Protein AF-A0A0C1FR94-F1 (afdb_monomer_lite)

Structure (mmCIF, N/CA/C/O backbone):
data_AF-A0A0C1FR94-F1
#
_entry.id   AF-A0A0C1FR94-F1
#
loop_
_atom_site.group_PDB
_atom_site.id
_atom_site.type_symbol
_atom_site.label_atom_id
_atom_site.label_alt_id
_atom_site.label_comp_id
_atom_site.label_asym_id
_atom_site.label_entity_id
_atom_site.label_seq_id
_atom_site.pdbx_PDB_ins_code
_atom_site.Cartn_x
_atom_site.Cartn_y
_atom_site.Cartn_z
_atom_site.occupancy
_atom_site.B_iso_or_equiv
_atom_site.auth_seq_id
_atom_site.auth_comp_id
_atom_site.auth_asym_id
_atom_site.auth_atom_id
_atom_site.pdbx_PDB_model_num
ATOM 1 N N . MET A 1 1 ? -4.229 -64.985 93.703 1.00 35.72 1 MET A N 1
ATOM 2 C CA . MET A 1 1 ? -3.155 -65.330 92.746 1.00 35.72 1 MET A CA 1
ATOM 3 C C . MET A 1 1 ? -2.962 -64.134 91.823 1.00 35.72 1 MET A C 1
ATOM 5 O O . MET A 1 1 ? -3.976 -63.722 91.293 1.00 35.72 1 MET A O 1
ATOM 9 N N . PHE A 1 2 ? -1.730 -63.587 91.760 1.00 32.00 2 PHE A N 1
ATOM 10 C CA . PHE A 1 2 ? -1.100 -62.649 90.788 1.00 32.00 2 PHE A CA 1
ATOM 11 C C . PHE A 1 2 ? -1.973 -61.616 90.028 1.00 32.00 2 PHE A C 1
ATOM 13 O O . PHE A 1 2 ? -3.043 -61.939 89.554 1.00 32.00 2 PHE A O 1
ATOM 20 N N . SER A 1 3 ? -1.575 -60.397 89.665 1.00 32.59 3 SER A N 1
ATOM 21 C CA . SER A 1 3 ? -0.472 -59.462 89.917 1.00 32.59 3 SER A CA 1
ATOM 22 C C . SER A 1 3 ? -0.723 -58.281 88.948 1.00 32.59 3 SER A C 1
ATOM 24 O O . SER A 1 3 ? -1.080 -58.513 87.802 1.00 32.59 3 SER A O 1
ATOM 26 N N . ALA A 1 4 ? -0.529 -57.049 89.423 1.00 35.91 4 ALA A N 1
ATOM 27 C CA . ALA A 1 4 ? -0.056 -55.841 88.723 1.00 35.91 4 ALA A CA 1
ATOM 28 C C . ALA A 1 4 ? -0.539 -55.414 87.298 1.00 35.91 4 ALA A C 1
ATOM 30 O O . ALA A 1 4 ? -0.154 -55.986 86.289 1.00 35.91 4 ALA A O 1
ATOM 31 N N . ARG A 1 5 ? -1.151 -54.210 87.284 1.00 41.66 5 ARG A N 1
ATOM 32 C CA . ARG A 1 5 ? -0.791 -52.957 86.551 1.00 41.66 5 ARG A CA 1
ATOM 33 C C . ARG A 1 5 ? -0.922 -52.821 85.017 1.00 41.66 5 ARG A C 1
ATOM 35 O O . ARG A 1 5 ? -0.121 -53.370 84.280 1.00 41.66 5 ARG A O 1
ATOM 42 N N . ALA A 1 6 ? -1.745 -51.841 84.608 1.00 37.62 6 ALA A N 1
ATOM 43 C CA . ALA A 1 6 ? -1.412 -50.662 83.767 1.00 37.62 6 ALA A CA 1
ATOM 44 C C . ALA A 1 6 ? -2.652 -49.720 83.751 1.00 37.62 6 ALA A C 1
ATOM 46 O O . ALA A 1 6 ? -3.744 -50.187 83.461 1.00 37.62 6 ALA A O 1
ATOM 47 N N . ALA A 1 7 ? -2.644 -48.519 84.359 1.00 34.12 7 ALA A N 1
ATOM 48 C CA . ALA A 1 7 ? -2.267 -47.206 83.785 1.00 34.12 7 ALA A CA 1
ATOM 49 C C . ALA A 1 7 ? -3.025 -46.875 82.472 1.00 34.12 7 ALA A C 1
ATOM 51 O O . ALA A 1 7 ? -3.007 -47.695 81.572 1.00 34.12 7 ALA A O 1
ATOM 52 N N . ALA A 1 8 ? -3.655 -45.725 82.212 1.00 34.69 8 ALA A N 1
ATOM 53 C CA . ALA A 1 8 ? -3.874 -44.446 82.889 1.00 34.69 8 ALA A CA 1
ATOM 54 C C . ALA A 1 8 ? -4.869 -43.610 82.023 1.00 34.69 8 ALA A C 1
ATOM 56 O O . ALA A 1 8 ? -5.188 -44.016 80.910 1.00 34.69 8 ALA A O 1
ATOM 57 N N . ALA A 1 9 ? -5.239 -42.415 82.512 1.00 37.03 9 ALA A N 1
ATOM 58 C CA . ALA A 1 9 ? -5.731 -41.232 81.769 1.00 37.03 9 ALA A CA 1
ATOM 59 C C . ALA A 1 9 ? -7.258 -40.999 81.601 1.00 37.03 9 ALA A C 1
ATOM 61 O O . ALA A 1 9 ? -7.850 -41.211 80.551 1.00 37.03 9 ALA A O 1
ATOM 62 N N . LEU A 1 10 ? -7.879 -40.501 82.681 1.00 36.41 10 LEU A N 1
ATOM 63 C CA . LEU A 1 10 ? -8.438 -39.135 82.820 1.00 36.41 10 LEU A CA 1
ATOM 64 C C . LEU A 1 10 ? -8.665 -38.307 81.530 1.00 36.41 10 LEU A C 1
ATOM 66 O O . LEU A 1 10 ? -7.692 -37.950 80.875 1.00 36.41 10 LEU A O 1
ATOM 70 N N . LEU A 1 11 ? -9.901 -37.840 81.289 1.00 35.88 11 LEU A N 1
ATOM 71 C CA . LEU A 1 11 ? -10.301 -36.431 81.503 1.00 35.88 11 LEU A CA 1
ATOM 72 C C . LEU A 1 11 ? -11.740 -36.148 81.039 1.00 35.88 11 LEU A C 1
ATOM 74 O O . LEU A 1 11 ? -12.116 -36.378 79.894 1.00 35.88 11 LEU A O 1
ATOM 78 N N . ALA A 1 12 ? -12.523 -35.598 81.967 1.00 43.97 12 ALA A N 1
ATOM 79 C CA . ALA A 1 12 ? -13.799 -34.949 81.719 1.00 43.97 12 ALA A CA 1
ATOM 80 C C . ALA A 1 12 ? -13.599 -33.689 80.863 1.00 43.97 12 ALA A C 1
ATOM 82 O O . ALA A 1 12 ? -12.663 -32.927 81.111 1.00 43.97 12 ALA A O 1
ATOM 83 N N . TYR A 1 13 ? -14.504 -33.434 79.915 1.00 37.75 13 TYR A N 1
ATOM 84 C CA . TYR A 1 13 ? -14.576 -32.142 79.242 1.00 37.75 13 TYR A CA 1
ATOM 85 C C . TYR A 1 13 ? -15.980 -31.550 79.360 1.00 37.75 13 TYR A C 1
ATOM 87 O O . TYR A 1 13 ? -16.990 -32.166 79.022 1.00 37.75 13 TYR A O 1
ATOM 95 N N . VAL A 1 14 ? -15.987 -30.353 79.933 1.00 43.75 14 VAL A N 1
ATOM 96 C CA . VAL A 1 14 ? -17.116 -29.497 80.281 1.00 43.75 14 VAL A CA 1
ATOM 97 C C . VAL A 1 14 ? -17.740 -28.931 79.004 1.00 43.75 14 VAL A C 1
ATOM 99 O O . VAL A 1 14 ? -17.035 -28.429 78.133 1.00 43.75 14 VAL A O 1
ATOM 102 N N . CYS A 1 15 ? -19.069 -28.992 78.896 1.00 39.69 15 CYS A N 1
ATOM 103 C CA . CYS A 1 15 ? -19.825 -28.344 77.825 1.00 39.69 15 CYS A CA 1
ATOM 104 C C . CYS A 1 15 ? -19.792 -26.821 78.013 1.00 39.69 15 CYS A C 1
ATOM 106 O O . CYS A 1 15 ? -20.487 -26.285 78.875 1.00 39.69 15 CYS A O 1
ATOM 108 N N . ILE A 1 16 ? -18.992 -26.123 77.208 1.00 43.66 16 ILE A N 1
ATOM 109 C CA . ILE A 1 16 ? -19.033 -24.664 77.096 1.00 43.66 16 ILE A CA 1
ATOM 110 C C . ILE A 1 16 ? -20.072 -24.321 76.021 1.00 43.66 16 ILE A C 1
ATOM 112 O O . ILE A 1 16 ? -19.846 -24.549 74.836 1.00 43.66 16 ILE A O 1
ATOM 116 N N . PHE A 1 17 ? -21.219 -23.776 76.434 1.00 45.56 17 PHE A N 1
ATOM 117 C CA . PHE A 1 17 ? -22.153 -23.093 75.536 1.00 45.56 17 PHE A CA 1
ATOM 118 C C . PHE A 1 17 ? -21.519 -21.768 75.089 1.00 45.56 17 PHE A C 1
ATOM 120 O O . PHE A 1 17 ? -21.631 -20.753 75.775 1.00 45.56 17 PHE A O 1
ATOM 127 N N . THR A 1 18 ? -20.838 -21.759 73.944 1.00 44.25 18 THR A N 1
ATOM 128 C CA . THR A 1 18 ? -20.506 -20.518 73.236 1.00 44.25 18 THR A CA 1
ATOM 129 C C . THR A 1 18 ? -21.676 -20.148 72.332 1.00 44.25 18 THR A C 1
ATOM 131 O O . THR A 1 18 ? -21.952 -20.836 71.350 1.00 44.25 18 THR A O 1
ATOM 134 N N . GLY A 1 19 ? -22.383 -19.070 72.676 1.00 41.50 19 GLY A N 1
ATOM 135 C CA . GLY A 1 19 ? -23.359 -18.447 71.788 1.00 41.50 19 GLY A CA 1
ATOM 136 C C . GLY A 1 19 ? -22.666 -17.931 70.528 1.00 41.50 19 GLY A C 1
ATOM 137 O O . GLY A 1 19 ? -21.808 -17.055 70.604 1.00 41.50 19 GLY A O 1
ATOM 138 N N . TYR A 1 20 ? -23.025 -18.488 69.375 1.00 47.25 20 TYR A N 1
ATOM 139 C CA . TYR A 1 20 ? -22.630 -17.960 68.075 1.00 47.25 20 TYR A CA 1
ATOM 140 C C . TYR A 1 20 ? -23.636 -16.874 67.673 1.00 47.25 20 TYR A C 1
ATOM 142 O O . TYR A 1 20 ? -24.776 -17.181 67.333 1.00 47.25 20 TYR A O 1
ATOM 150 N N . SER A 1 21 ? -23.229 -15.603 67.730 1.00 44.09 21 SER A N 1
ATOM 151 C CA . SER A 1 21 ? -23.908 -14.537 66.985 1.00 44.09 21 SER A CA 1
ATOM 152 C C . SER A 1 21 ? -23.491 -14.635 65.522 1.00 44.09 21 SER A C 1
ATOM 154 O O . SER A 1 21 ? -22.329 -14.395 65.197 1.00 44.09 21 SER A O 1
ATOM 156 N N . SER A 1 22 ? -24.430 -14.960 64.639 1.00 55.06 22 SER A N 1
ATOM 157 C CA . SER A 1 22 ? -24.252 -14.781 63.197 1.00 55.06 22 SER A CA 1
ATOM 158 C C . SER A 1 22 ? -24.521 -13.314 62.854 1.00 55.06 22 SER A C 1
ATOM 160 O O . SER A 1 22 ? -25.623 -12.822 63.078 1.00 55.06 22 SER A O 1
ATOM 162 N N . ALA A 1 23 ? -23.519 -12.605 62.334 1.00 44.59 23 ALA A N 1
ATOM 163 C CA . ALA A 1 23 ? -23.730 -11.326 61.665 1.00 44.59 23 ALA A CA 1
ATOM 164 C C . ALA A 1 23 ? -24.071 -11.617 60.196 1.00 44.59 23 ALA A C 1
ATOM 166 O O . ALA A 1 23 ? -23.216 -12.092 59.448 1.00 44.59 23 ALA A O 1
ATOM 167 N N . GLU A 1 24 ? -25.316 -11.376 59.787 1.00 50.09 24 GLU A N 1
ATOM 168 C CA . GLU A 1 24 ? -25.695 -11.378 58.372 1.00 50.09 24 GLU A CA 1
ATOM 169 C C . GLU A 1 24 ? -25.191 -10.084 57.721 1.00 50.09 24 GLU A C 1
ATOM 171 O O . GLU A 1 24 ? -25.529 -8.977 58.146 1.00 50.09 24 GLU A O 1
ATOM 176 N N . LEU A 1 25 ? -24.349 -10.219 56.696 1.00 41.59 25 LEU A N 1
ATOM 177 C CA . LEU A 1 25 ? -23.936 -9.102 55.855 1.00 41.59 25 LEU A CA 1
ATOM 178 C C . LEU A 1 25 ? -25.113 -8.762 54.928 1.00 41.59 25 LEU A C 1
ATOM 180 O O . LEU A 1 25 ? -25.466 -9.551 54.053 1.00 41.59 25 LEU A O 1
ATOM 184 N N . SER A 1 26 ? -25.737 -7.603 55.136 1.00 48.22 26 SER A N 1
ATOM 185 C CA . SER A 1 26 ? -26.740 -7.057 54.219 1.00 48.22 26 SER A CA 1
ATOM 186 C C . SER A 1 26 ? -26.086 -6.794 52.859 1.00 48.22 26 SER A C 1
ATOM 188 O O . SER A 1 26 ? -25.326 -5.836 52.705 1.00 48.22 26 SER A O 1
ATOM 190 N N . ASN A 1 27 ? -26.357 -7.654 51.875 1.00 55.19 27 ASN A N 1
ATOM 191 C CA . ASN A 1 27 ? -26.074 -7.358 50.474 1.00 55.19 27 ASN A CA 1
ATOM 192 C C . ASN A 1 27 ? -27.073 -6.288 50.021 1.00 55.19 27 ASN A C 1
ATOM 194 O O . ASN A 1 27 ? -28.168 -6.598 49.556 1.00 55.19 27 ASN A O 1
ATOM 198 N N . GLY A 1 28 ? -26.706 -5.018 50.189 1.00 44.66 28 GLY A N 1
ATOM 199 C CA . GLY A 1 28 ? -27.402 -3.929 49.519 1.00 44.66 28 GLY A CA 1
ATOM 200 C C . GLY A 1 28 ? -27.273 -4.112 48.008 1.00 44.66 28 GLY A C 1
ATOM 201 O O . GLY A 1 28 ? -26.159 -4.196 47.492 1.00 44.66 28 GLY A O 1
ATOM 202 N N . GLU A 1 29 ? -28.401 -4.197 47.302 1.00 52.62 29 GLU A N 1
ATOM 203 C CA . GLU A 1 29 ? -28.426 -4.096 45.844 1.00 52.62 29 GLU A CA 1
ATOM 204 C C . GLU A 1 29 ? -27.790 -2.763 45.440 1.00 52.62 29 GLU A C 1
ATOM 206 O O . GLU A 1 29 ? -28.327 -1.684 45.702 1.00 52.62 29 GLU A O 1
ATOM 211 N N . VAL A 1 30 ? -26.616 -2.834 44.813 1.00 54.12 30 VAL A N 1
ATOM 212 C CA . VAL A 1 30 ? -26.009 -1.682 44.153 1.00 54.12 30 VAL A CA 1
ATOM 213 C C . VAL A 1 30 ? -26.881 -1.379 42.941 1.00 54.12 30 VAL A C 1
ATOM 215 O O . VAL A 1 30 ? -26.850 -2.095 41.940 1.00 54.12 30 VAL A 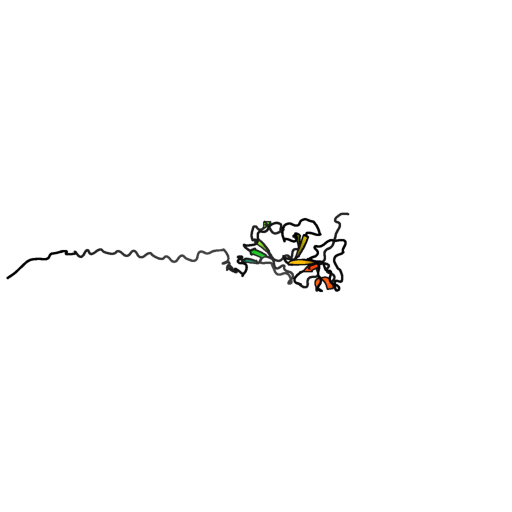O 1
ATOM 218 N N . GLY A 1 31 ? -27.717 -0.348 43.067 1.00 52.78 31 GLY A N 1
ATOM 219 C CA . GLY A 1 31 ? -28.505 0.179 41.961 1.00 52.78 31 GLY A CA 1
ATOM 220 C C . GLY A 1 31 ? -27.610 0.467 40.757 1.00 52.78 31 GLY A C 1
ATOM 221 O O . GLY A 1 31 ? -26.466 0.894 40.907 1.00 52.78 31 GLY A O 1
ATOM 222 N N . LYS A 1 32 ? -28.135 0.195 39.560 1.00 49.75 32 LYS A N 1
ATOM 223 C CA . LYS A 1 32 ? -27.446 0.414 38.288 1.00 49.75 32 LYS A CA 1
ATOM 224 C C . LYS A 1 32 ? -27.046 1.888 38.188 1.00 49.75 32 LYS A C 1
ATOM 226 O O . LYS A 1 32 ? -27.906 2.748 38.002 1.00 49.75 32 LYS A O 1
ATOM 231 N N . ASP A 1 33 ? -25.757 2.162 38.352 1.00 57.31 33 ASP A N 1
ATOM 232 C CA . ASP A 1 33 ? -25.176 3.484 38.133 1.00 57.31 33 ASP A CA 1
ATOM 233 C C . ASP A 1 33 ? -25.523 3.911 36.695 1.00 57.31 33 ASP A C 1
ATOM 235 O O . ASP A 1 33 ? -25.338 3.099 35.775 1.00 57.31 33 ASP A O 1
ATOM 239 N N . PRO A 1 34 ? -26.092 5.106 36.443 1.00 48.62 34 PRO A N 1
ATOM 240 C CA . PRO A 1 34 ? -26.316 5.574 35.086 1.00 48.62 34 PRO A CA 1
ATOM 241 C C . PRO A 1 34 ? -24.962 5.907 34.451 1.00 48.62 34 PRO A C 1
ATOM 243 O O . PRO A 1 34 ? -24.554 7.063 34.365 1.00 48.62 34 PRO A O 1
ATOM 246 N N . SER A 1 35 ? -24.256 4.875 33.986 1.00 48.44 35 SER A N 1
ATOM 247 C CA . SER A 1 35 ? -23.139 5.035 33.068 1.00 48.44 35 SER A CA 1
ATOM 248 C C . SER A 1 35 ? -23.679 5.678 31.792 1.00 48.44 35 SER A C 1
ATOM 250 O O . SER A 1 35 ? -24.347 5.040 30.984 1.00 48.44 35 SER A O 1
ATOM 252 N N . VAL A 1 36 ? -23.401 6.973 31.633 1.00 56.75 36 VAL A N 1
ATOM 253 C CA . VAL A 1 36 ? -23.652 7.758 30.409 1.00 56.75 36 VAL A CA 1
ATOM 254 C C . VAL A 1 36 ? -22.669 7.368 29.292 1.00 56.75 36 VAL A C 1
ATOM 256 O O . VAL A 1 36 ? -22.758 7.865 28.172 1.00 56.75 36 VAL A O 1
ATOM 259 N N . LEU A 1 37 ? -21.729 6.459 29.561 1.00 50.75 37 LEU A N 1
ATOM 260 C CA . LEU A 1 37 ? -20.896 5.885 28.517 1.00 50.75 37 LEU A CA 1
ATOM 261 C C . LEU A 1 37 ? -21.705 4.803 27.796 1.00 50.75 37 LEU A C 1
ATOM 263 O O . LEU A 1 37 ? -22.264 3.939 28.478 1.00 50.75 37 LEU A O 1
ATOM 267 N N . PRO A 1 38 ? -21.788 4.834 26.451 1.00 57.75 38 PRO A N 1
ATOM 268 C CA . PRO A 1 38 ? -22.370 3.725 25.712 1.00 57.75 38 PRO A CA 1
ATOM 269 C C . PRO A 1 38 ? -21.671 2.445 26.169 1.00 57.75 38 PRO A C 1
ATOM 271 O O . PRO A 1 38 ? -20.438 2.398 26.181 1.00 57.75 38 PRO A O 1
ATOM 274 N N . GLU A 1 39 ? -22.461 1.448 26.581 1.00 56.47 39 GLU A N 1
ATOM 275 C CA . GLU A 1 39 ? -21.988 0.084 26.821 1.00 56.47 39 GLU A CA 1
ATOM 276 C C . GLU A 1 39 ? -21.329 -0.364 25.522 1.00 56.47 39 GLU A C 1
ATOM 278 O O . GLU A 1 39 ? -21.981 -0.708 24.536 1.00 56.47 39 GLU A O 1
ATOM 283 N N . THR A 1 40 ? -20.018 -0.194 25.480 1.00 55.53 40 THR A N 1
ATOM 284 C CA . THR A 1 40 ? -19.227 -0.476 24.305 1.00 55.53 40 THR A CA 1
ATOM 285 C C . THR A 1 40 ? -18.943 -1.953 24.412 1.00 55.53 40 THR A C 1
ATOM 287 O O . THR A 1 40 ? -18.053 -2.354 25.157 1.00 55.53 40 THR A O 1
ATOM 290 N N . GLU A 1 41 ? -19.765 -2.762 23.748 1.00 55.25 41 GLU A N 1
ATOM 291 C CA . GLU A 1 41 ? -19.543 -4.196 23.626 1.00 55.25 41 GLU A CA 1
ATOM 292 C C . GLU A 1 41 ? -18.150 -4.380 23.018 1.00 55.25 41 GLU A C 1
ATOM 294 O O . GLU A 1 41 ? -17.940 -4.107 21.838 1.00 55.25 41 GLU A O 1
ATOM 299 N N . VAL A 1 42 ? -17.158 -4.701 23.853 1.00 56.03 42 VAL A N 1
ATOM 300 C CA . VAL A 1 42 ? -15.759 -4.769 23.428 1.00 56.03 42 VAL A CA 1
ATOM 301 C C . VAL A 1 42 ? -15.612 -6.025 22.571 1.00 56.03 42 VAL A C 1
ATOM 303 O O . VAL A 1 42 ? -15.695 -7.131 23.112 1.00 56.03 42 VAL A O 1
ATOM 306 N N . PRO A 1 43 ? -15.373 -5.920 21.250 1.00 61.12 43 PRO A N 1
ATOM 307 C CA . PRO A 1 43 ? -15.142 -7.099 20.437 1.00 61.12 43 PRO A CA 1
ATOM 308 C C . PRO A 1 43 ? -13.738 -7.595 20.784 1.00 61.12 43 PRO A C 1
ATOM 310 O O . PRO A 1 43 ? -12.735 -7.007 20.381 1.00 61.12 43 PRO A O 1
ATOM 313 N N . HIS A 1 44 ? -13.653 -8.636 21.605 1.00 60.34 44 HIS A N 1
ATOM 314 C CA . HIS A 1 44 ? -12.390 -9.270 21.964 1.00 60.34 44 HIS A CA 1
ATOM 315 C C . HIS A 1 44 ? -12.005 -10.266 20.876 1.00 60.34 44 HIS A C 1
ATOM 317 O O . HIS A 1 44 ? -12.246 -11.463 21.013 1.00 60.34 44 HIS A O 1
ATOM 323 N N . ASP A 1 45 ? -11.420 -9.773 19.787 1.00 75.56 45 ASP A N 1
ATOM 324 C CA . ASP A 1 45 ? -10.972 -10.643 18.706 1.00 75.56 45 ASP A CA 1
ATOM 325 C C . ASP A 1 45 ? -9.443 -10.750 18.690 1.00 75.56 45 ASP A C 1
ATOM 327 O O . ASP A 1 45 ? -8.721 -9.914 18.136 1.00 75.56 45 ASP A O 1
ATOM 331 N N . VAL A 1 46 ? -8.940 -11.776 19.379 1.00 77.62 46 VAL A N 1
ATOM 332 C CA . VAL A 1 46 ? -7.543 -12.203 19.273 1.00 77.62 46 VAL A CA 1
ATOM 333 C C . VAL A 1 46 ? -7.476 -13.267 18.184 1.00 77.62 46 VAL A C 1
ATOM 335 O O . VAL A 1 46 ? -7.919 -14.398 18.370 1.00 77.62 46 VAL A O 1
ATOM 338 N N . GLN A 1 47 ? -6.909 -12.885 17.045 1.00 77.81 47 GLN A N 1
ATOM 339 C CA . GLN A 1 47 ? -6.749 -13.752 15.879 1.00 77.81 47 GLN A CA 1
ATOM 340 C C . GLN A 1 47 ? -5.475 -14.609 15.989 1.00 77.81 47 GLN A C 1
ATOM 342 O O . GLN A 1 47 ? -4.703 -14.502 16.944 1.00 77.81 47 GLN A O 1
ATOM 347 N N . GLY A 1 48 ? -5.223 -15.460 14.989 1.00 82.12 48 GLY A N 1
ATOM 348 C CA . GLY A 1 48 ? -4.100 -16.412 14.985 1.00 82.12 48 GLY A CA 1
ATOM 349 C C . GLY A 1 48 ? -2.688 -15.806 15.076 1.00 82.12 48 GLY A C 1
ATOM 350 O O . GLY A 1 48 ? -1.736 -16.539 15.321 1.00 82.12 48 GLY A O 1
ATOM 351 N N . ASP A 1 49 ? -2.532 -14.490 14.914 1.00 87.00 49 ASP A N 1
ATOM 352 C CA . ASP A 1 49 ? -1.261 -13.776 15.099 1.00 87.00 49 ASP A CA 1
ATOM 353 C C . ASP A 1 49 ? -1.030 -13.285 16.543 1.00 87.00 49 ASP A C 1
ATOM 355 O O . ASP A 1 49 ? -0.014 -12.648 16.825 1.00 87.00 49 ASP A O 1
ATOM 359 N N . GLY A 1 50 ? -1.968 -13.559 17.456 1.00 89.38 50 GLY A N 1
ATOM 360 C CA . GLY A 1 50 ? -1.880 -13.199 18.872 1.00 89.38 50 GLY A CA 1
ATOM 361 C C . GLY A 1 50 ? -2.050 -11.706 19.162 1.00 89.38 50 GLY A C 1
ATOM 362 O O . GLY A 1 50 ? -1.863 -11.283 20.304 1.00 89.38 50 GLY A O 1
ATOM 363 N N . ALA A 1 51 ? -2.397 -10.893 18.161 1.00 90.62 51 ALA A N 1
ATOM 364 C CA . ALA A 1 51 ? -2.611 -9.467 18.355 1.00 90.62 51 ALA A CA 1
ATOM 365 C C . ALA A 1 51 ? -4.050 -9.183 18.807 1.00 90.62 51 ALA A C 1
ATOM 367 O O . ALA A 1 51 ? -5.016 -9.662 18.208 1.00 90.62 51 ALA A O 1
ATOM 368 N N . PHE A 1 52 ? -4.187 -8.353 19.843 1.00 91.19 52 PHE A N 1
ATOM 369 C CA . PHE A 1 52 ? -5.481 -7.845 20.286 1.00 91.19 52 PHE A CA 1
ATOM 370 C C . PHE A 1 52 ? -5.958 -6.759 19.324 1.00 91.19 52 PHE A C 1
ATOM 372 O O . PHE A 1 52 ? -5.190 -5.847 18.995 1.00 91.19 52 PHE A O 1
ATOM 379 N N . ARG A 1 53 ? -7.220 -6.853 18.896 1.00 91.06 53 ARG A N 1
ATOM 380 C CA . ARG A 1 53 ? -7.850 -5.924 17.957 1.00 91.06 53 ARG A CA 1
ATOM 381 C C . ARG A 1 53 ? -9.100 -5.301 18.554 1.00 91.06 53 ARG A C 1
ATOM 383 O O . ARG A 1 53 ? -9.845 -5.962 19.264 1.00 91.06 53 ARG A O 1
ATOM 390 N N . TYR A 1 54 ? -9.324 -4.036 18.225 1.00 90.06 54 TYR A N 1
ATOM 391 C CA . TYR A 1 54 ? -10.535 -3.300 18.574 1.00 90.06 54 TYR A CA 1
ATOM 392 C C . TYR A 1 54 ? -10.851 -2.289 17.463 1.00 90.06 54 TYR A C 1
ATOM 394 O O . TYR A 1 54 ? -9.934 -1.759 16.841 1.00 90.06 54 TYR A O 1
ATOM 402 N N . SER A 1 55 ? -12.125 -2.030 17.174 1.00 90.62 55 SER A N 1
ATOM 403 C CA . SER A 1 55 ? -12.540 -1.104 16.112 1.00 90.62 55 SER A CA 1
ATOM 404 C C . SER A 1 55 ? -13.678 -0.221 16.601 1.00 90.62 55 SER A C 1
ATOM 406 O O . SER A 1 55 ? -14.593 -0.701 17.261 1.00 90.62 55 SER A O 1
ATOM 408 N N . LEU A 1 56 ? -13.627 1.057 16.240 1.00 91.81 56 LEU A N 1
ATOM 409 C CA . LEU A 1 56 ? -14.651 2.055 16.513 1.00 91.81 56 LEU A CA 1
ATOM 410 C C . LEU A 1 56 ? -14.989 2.776 15.210 1.00 91.81 56 LEU A C 1
ATOM 412 O O . LEU A 1 56 ? -14.163 3.523 14.690 1.00 91.81 56 LEU A O 1
ATOM 416 N N . ASP A 1 57 ? -16.192 2.573 14.689 1.00 92.62 57 ASP A N 1
ATOM 417 C CA . ASP A 1 57 ? -16.646 3.280 13.492 1.00 92.62 57 ASP A CA 1
ATOM 418 C C . ASP A 1 57 ? -17.201 4.665 13.853 1.00 92.62 57 ASP A C 1
ATOM 420 O O . ASP A 1 57 ? -17.800 4.864 14.913 1.00 92.62 57 ASP A O 1
ATOM 424 N N . PHE A 1 58 ? -16.978 5.650 12.981 1.00 91.94 58 PHE A N 1
ATOM 425 C CA . PHE A 1 58 ? -17.523 6.991 13.170 1.00 91.94 58 PHE A CA 1
ATOM 426 C C . PHE A 1 58 ? -18.957 7.064 12.652 1.00 91.94 58 PHE A C 1
ATOM 428 O O . PHE A 1 58 ? -19.264 6.579 11.565 1.00 91.94 58 PHE A O 1
ATOM 435 N N . ALA A 1 59 ? -19.828 7.743 13.398 1.00 92.56 59 ALA A N 1
ATOM 436 C CA . ALA A 1 59 ? -21.174 8.065 12.938 1.00 92.56 59 ALA A CA 1
ATOM 437 C C . ALA A 1 59 ? -21.111 9.185 11.884 1.00 92.56 59 ALA A C 1
ATOM 439 O O . ALA A 1 59 ? -21.219 10.369 12.210 1.00 92.56 59 ALA A O 1
ATOM 440 N N . ILE A 1 60 ? -20.883 8.812 10.623 1.00 92.38 60 ILE A N 1
ATOM 441 C CA . ILE A 1 60 ? -20.855 9.746 9.493 1.00 92.38 60 ILE A CA 1
ATOM 442 C C . ILE A 1 60 ? -22.262 9.877 8.900 1.00 92.38 60 ILE A C 1
ATOM 444 O O . ILE A 1 60 ? -22.882 8.858 8.600 1.00 92.38 60 ILE A O 1
ATOM 448 N N . PRO A 1 61 ? -22.783 11.107 8.728 1.00 91.25 61 PRO A N 1
ATOM 449 C CA . PRO A 1 61 ? -24.087 11.313 8.113 1.00 91.25 61 PRO A CA 1
ATOM 450 C C . PRO A 1 61 ? -24.140 10.782 6.682 1.00 91.25 61 PRO A C 1
ATOM 452 O O . PRO A 1 61 ? -23.219 11.009 5.895 1.00 91.25 61 PRO A O 1
ATOM 455 N N . GLU A 1 62 ? -25.260 10.154 6.334 1.00 94.06 62 GLU A N 1
ATOM 456 C CA . GLU A 1 62 ? -25.525 9.716 4.970 1.00 94.06 62 GLU A CA 1
ATOM 457 C C . GLU A 1 62 ? -25.592 10.903 3.994 1.00 94.06 62 GLU A C 1
ATOM 459 O O . GLU A 1 62 ? -26.208 11.944 4.231 1.00 94.06 62 GLU A O 1
ATOM 464 N N . PHE A 1 63 ? -24.946 10.719 2.856 1.00 92.12 63 PHE A N 1
ATOM 465 C CA . PHE A 1 63 ? -24.851 11.588 1.705 1.00 92.12 63 PHE A CA 1
ATOM 466 C C . PHE A 1 63 ? -24.703 10.788 0.393 1.00 92.12 63 PHE A C 1
ATOM 468 O O . PHE A 1 63 ? -23.639 10.725 -0.232 1.00 92.12 63 PHE A O 1
ATOM 475 N N . ARG A 1 64 ? -25.835 10.258 -0.091 1.00 94.38 64 ARG A N 1
ATOM 476 C CA . ARG A 1 64 ? -25.984 9.628 -1.420 1.00 94.38 64 ARG A CA 1
ATOM 477 C C . ARG A 1 64 ? -25.119 8.378 -1.660 1.00 94.38 64 ARG A C 1
ATOM 479 O O . ARG A 1 64 ? -24.839 8.069 -2.817 1.00 94.38 64 ARG A O 1
ATOM 486 N N . GLY A 1 65 ? -24.704 7.663 -0.617 1.00 90.81 65 GLY A N 1
ATOM 487 C CA . GLY A 1 65 ? -23.880 6.457 -0.741 1.00 90.81 65 GLY A CA 1
ATOM 488 C C . GLY A 1 65 ? -22.413 6.743 -1.077 1.00 90.81 65 GLY A C 1
ATOM 489 O O . GLY A 1 65 ? -21.711 5.858 -1.562 1.00 90.81 65 GLY A O 1
ATOM 490 N N . LEU A 1 66 ? -21.965 7.993 -0.910 1.00 90.50 66 LEU A N 1
ATOM 491 C CA . LEU A 1 66 ? -20.586 8.433 -1.164 1.00 90.50 66 LEU A CA 1
ATOM 492 C C . LEU A 1 66 ? -19.836 8.738 0.138 1.00 90.50 66 LEU A C 1
ATOM 494 O O . LEU A 1 66 ? -18.817 9.431 0.133 1.00 90.50 66 LEU A O 1
ATOM 498 N N . GLU A 1 67 ? -20.365 8.275 1.261 1.00 91.81 67 GLU A N 1
ATOM 499 C CA . GLU A 1 67 ? -19.794 8.508 2.572 1.00 91.81 67 GLU A CA 1
ATOM 500 C C . GLU A 1 67 ? -18.556 7.622 2.749 1.00 91.81 67 GLU A C 1
ATOM 502 O O . GLU A 1 67 ? -18.574 6.434 2.414 1.00 91.81 67 GLU A O 1
ATOM 507 N N . PRO A 1 68 ? -17.452 8.165 3.279 1.00 89.44 68 PRO A N 1
ATOM 508 C CA . PRO A 1 68 ? -16.290 7.350 3.574 1.00 89.44 68 PRO A CA 1
ATOM 509 C C . PRO A 1 68 ? -16.549 6.482 4.813 1.00 89.44 68 PRO A C 1
ATOM 511 O O . PRO A 1 68 ? -17.058 6.957 5.827 1.00 89.44 68 PRO A O 1
ATOM 514 N N . GLY A 1 69 ? -16.126 5.219 4.765 1.00 89.62 69 GLY A N 1
ATOM 515 C CA . GLY A 1 69 ? -16.166 4.308 5.914 1.00 89.62 69 GLY A CA 1
ATOM 516 C C . GLY A 1 69 ? -15.056 4.603 6.926 1.00 89.62 69 GLY A C 1
ATOM 517 O O . GLY A 1 69 ? -14.109 3.821 7.035 1.00 89.62 69 GLY A O 1
ATOM 518 N N . LEU A 1 70 ? -15.137 5.744 7.618 1.00 91.56 70 LEU A N 1
ATOM 519 C CA . LEU A 1 70 ? -14.120 6.184 8.577 1.00 91.56 70 LEU A CA 1
ATOM 520 C C . LEU A 1 70 ? -14.317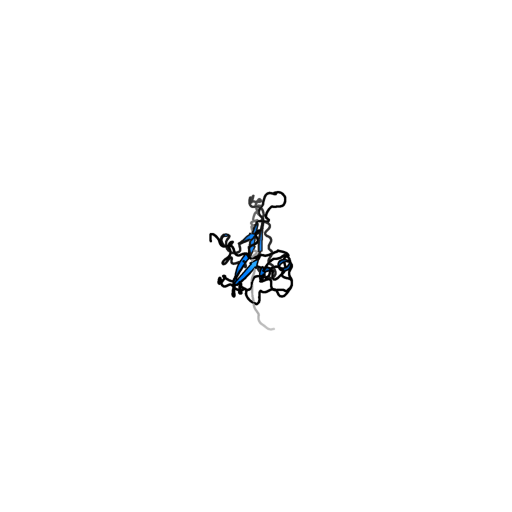 5.580 9.970 1.00 91.56 70 LEU A C 1
ATOM 522 O O . LEU A 1 70 ? -15.434 5.328 10.419 1.00 91.56 70 LEU A O 1
ATOM 526 N N . GLY A 1 71 ? -13.208 5.418 10.683 1.00 92.44 71 GLY A N 1
ATOM 527 C CA . GLY A 1 71 ? -13.200 4.949 12.063 1.00 92.44 71 GLY A CA 1
ATOM 528 C C . GLY A 1 71 ? -11.793 4.887 12.638 1.00 92.44 71 GLY A C 1
ATOM 529 O O . GLY A 1 71 ? -10.823 5.279 11.991 1.00 92.44 71 GLY A O 1
ATOM 530 N N . LEU A 1 72 ? -11.670 4.347 13.841 1.00 91.56 72 LEU A N 1
ATOM 531 C CA . LEU A 1 72 ? -10.403 4.015 14.474 1.00 91.56 72 LEU A CA 1
ATOM 532 C C . LEU A 1 72 ? -10.275 2.503 14.594 1.00 91.56 72 LEU A C 1
ATOM 534 O O . LEU A 1 72 ? -11.190 1.832 15.063 1.00 91.56 72 LEU A O 1
ATOM 538 N N . SER A 1 73 ? -9.117 1.971 14.228 1.00 91.00 73 SER A N 1
ATOM 539 C CA . SER A 1 73 ? -8.752 0.588 14.517 1.00 91.00 73 SER A CA 1
ATOM 540 C C . SER A 1 73 ? -7.565 0.555 15.465 1.00 91.00 73 SER A C 1
ATOM 542 O O . SER A 1 73 ? -6.580 1.262 15.249 1.00 91.00 73 SER A O 1
ATOM 544 N N . TYR A 1 74 ? -7.643 -0.298 16.474 1.00 91.06 74 TYR A N 1
ATOM 545 C CA . TYR A 1 74 ? -6.559 -0.625 17.378 1.00 91.06 74 TYR A CA 1
ATOM 546 C C . TYR A 1 74 ? -6.011 -2.021 17.072 1.00 91.06 74 TYR A C 1
ATOM 548 O O . TYR A 1 74 ? -6.773 -2.977 16.924 1.00 91.06 74 TYR A O 1
ATOM 556 N N . ASN A 1 75 ? -4.688 -2.146 17.029 1.00 91.12 75 ASN A N 1
ATOM 557 C CA . ASN A 1 75 ? -3.962 -3.408 16.959 1.00 91.12 75 ASN A CA 1
ATOM 558 C C . ASN A 1 75 ? -2.750 -3.344 17.902 1.00 91.12 75 ASN A C 1
ATOM 560 O O . ASN A 1 75 ? -1.845 -2.535 17.697 1.00 91.12 75 ASN A O 1
ATOM 564 N N . SER A 1 76 ? -2.686 -4.210 18.917 1.00 91.38 76 SER A N 1
ATOM 565 C CA . SER A 1 76 ? -1.610 -4.177 19.928 1.00 91.38 76 SER A CA 1
ATOM 566 C C . SER A 1 76 ? -0.197 -4.428 19.361 1.00 91.38 76 SER A C 1
ATOM 568 O O . SER A 1 76 ? 0.818 -3.989 19.929 1.00 91.38 76 SER A O 1
ATOM 570 N N . SER A 1 77 ? -0.110 -5.096 18.211 1.00 90.19 77 SER A N 1
ATOM 571 C CA . SER A 1 77 ? 1.140 -5.339 17.486 1.00 90.19 77 SER A CA 1
ATOM 572 C C . SER A 1 77 ? 1.559 -4.155 16.616 1.00 90.19 77 SER A C 1
ATOM 574 O O . SER A 1 77 ? 2.737 -4.041 16.269 1.00 90.19 77 SER A O 1
ATOM 576 N N . PHE A 1 78 ? 0.649 -3.229 16.306 1.00 86.75 78 PHE A N 1
ATOM 577 C CA . PHE A 1 78 ? 0.960 -2.064 15.489 1.00 86.75 78 PHE A CA 1
ATOM 578 C C . PHE A 1 78 ? 1.777 -1.029 16.276 1.00 86.75 78 PHE A C 1
ATOM 580 O O . PHE A 1 78 ? 1.332 -0.455 17.268 1.00 86.75 78 PHE A O 1
ATOM 587 N N . LYS A 1 79 ? 3.012 -0.773 15.829 1.00 80.69 79 LYS A N 1
ATOM 588 C CA . LYS A 1 79 ? 3.940 0.157 16.500 1.00 80.69 79 LYS A CA 1
ATOM 589 C C . LYS A 1 79 ? 3.929 1.575 15.934 1.00 80.69 79 LYS A C 1
ATOM 591 O O . LYS A 1 79 ? 4.578 2.433 16.522 1.00 80.69 79 LYS A O 1
ATOM 596 N N . GLY A 1 80 ? 3.244 1.812 14.811 1.00 69.12 80 GLY A N 1
ATOM 597 C CA . GLY A 1 80 ? 3.118 3.146 14.218 1.00 69.12 80 GLY A CA 1
ATOM 598 C C . GLY A 1 80 ? 4.449 3.843 13.947 1.00 69.12 80 GLY A C 1
ATOM 599 O O . GLY A 1 80 ? 4.554 5.037 14.145 1.00 69.12 80 GLY A O 1
ATOM 600 N N . ARG A 1 81 ? 5.518 3.140 13.560 1.00 67.75 81 ARG A N 1
ATOM 601 C CA . ARG A 1 81 ? 6.793 3.817 13.268 1.00 67.75 81 ARG A CA 1
ATOM 602 C C . ARG A 1 81 ? 6.825 4.249 11.806 1.00 67.75 81 ARG A C 1
ATOM 604 O O . ARG A 1 81 ? 6.755 3.398 10.928 1.00 67.75 81 ARG A O 1
ATOM 611 N N . GLY A 1 82 ? 6.958 5.554 11.564 1.00 62.97 82 GLY A N 1
ATOM 612 C CA . GLY A 1 82 ? 7.185 6.114 10.225 1.00 62.97 82 GLY A CA 1
ATOM 613 C C . GLY A 1 82 ? 5.945 6.226 9.332 1.00 62.97 82 GLY A C 1
ATOM 614 O O . GLY A 1 82 ? 6.103 6.420 8.131 1.00 62.97 82 GLY A O 1
ATOM 615 N N . ARG A 1 83 ? 4.731 6.118 9.891 1.00 72.88 83 ARG A N 1
ATOM 616 C CA . ARG A 1 83 ? 3.466 6.250 9.144 1.00 72.88 83 ARG A CA 1
ATOM 617 C C . ARG A 1 83 ? 2.771 7.570 9.463 1.00 72.88 83 ARG A C 1
ATOM 619 O O . ARG A 1 83 ? 2.950 8.118 10.551 1.00 72.88 83 ARG A O 1
ATOM 626 N N . ALA A 1 84 ? 1.953 8.074 8.542 1.00 70.38 84 ALA A N 1
ATOM 627 C CA . ALA A 1 84 ? 1.235 9.331 8.750 1.00 70.38 84 ALA A CA 1
ATOM 628 C C . ALA A 1 84 ? 0.281 9.263 9.955 1.00 70.38 84 ALA A C 1
ATOM 630 O O . ALA A 1 84 ? 0.147 10.247 10.667 1.00 70.38 84 ALA A O 1
ATOM 631 N N . GLU A 1 85 ? -0.316 8.102 10.245 1.00 74.69 85 GLU A N 1
ATOM 632 C CA . GLU A 1 85 ? -1.283 7.928 11.346 1.00 74.69 85 GLU A CA 1
ATOM 633 C C . GLU A 1 85 ? -0.665 7.852 12.756 1.00 74.69 85 GLU A C 1
ATOM 635 O O . GLU A 1 85 ? -1.391 7.723 13.738 1.00 74.69 85 GLU A O 1
ATOM 640 N N . THR A 1 86 ? 0.663 7.945 12.889 1.00 76.50 86 THR A N 1
ATOM 641 C CA . THR A 1 86 ? 1.376 7.777 14.175 1.00 76.50 86 THR A CA 1
ATOM 642 C C . THR A 1 86 ? 0.887 8.728 15.277 1.00 76.50 86 THR A C 1
ATOM 644 O O . THR A 1 86 ? 0.995 8.419 16.464 1.00 76.50 86 THR A O 1
ATOM 647 N N . TRP A 1 87 ? 0.329 9.882 14.903 1.00 84.50 87 TRP A N 1
ATOM 648 C CA . TRP A 1 87 ? -0.175 10.889 15.841 1.00 84.50 87 TRP A CA 1
ATOM 649 C C . TRP A 1 87 ? -1.380 10.422 16.676 1.00 84.50 87 TRP A C 1
ATOM 651 O O . TRP A 1 87 ? -1.640 11.016 17.718 1.00 84.50 87 TRP A O 1
ATOM 661 N N . LEU A 1 88 ? -2.082 9.356 16.273 1.00 89.19 88 LEU A N 1
ATOM 662 C CA . LEU A 1 88 ? -3.194 8.763 17.032 1.00 89.19 88 LEU A CA 1
ATOM 663 C C . LEU A 1 88 ? -2.737 7.957 18.261 1.00 89.19 88 LEU A C 1
ATOM 665 O O . LEU A 1 88 ? -3.559 7.552 19.080 1.00 89.19 88 LEU A O 1
ATOM 669 N N . GLY A 1 89 ? -1.429 7.732 18.405 1.00 88.69 89 GLY A N 1
ATOM 670 C CA . GLY A 1 89 ? -0.849 6.923 19.471 1.00 88.69 89 GLY A CA 1
ATOM 671 C C . GLY A 1 89 ? -0.568 5.481 19.046 1.00 88.69 89 GLY A C 1
ATOM 672 O O . GLY A 1 89 ? -0.983 5.004 17.992 1.00 88.69 89 GLY A O 1
ATOM 673 N N . VAL A 1 90 ? 0.194 4.769 19.878 1.00 89.06 90 VAL A N 1
ATOM 674 C CA . VAL A 1 90 ? 0.629 3.396 19.581 1.00 89.06 90 VAL A CA 1
ATOM 675 C C . VAL A 1 90 ? -0.574 2.457 19.502 1.00 89.06 90 VAL A C 1
ATOM 677 O O . VAL A 1 90 ? -1.441 2.467 20.373 1.00 89.06 90 VAL A O 1
ATOM 680 N N . GLY A 1 91 ? -0.594 1.618 18.468 1.00 90.44 91 GLY A N 1
ATOM 681 C CA . GLY A 1 91 ? -1.659 0.656 18.210 1.00 90.44 91 GLY A CA 1
ATOM 682 C C . GLY A 1 91 ? -2.855 1.227 17.456 1.00 90.44 91 GLY A C 1
ATOM 683 O O . GLY A 1 91 ? -3.564 0.451 16.829 1.00 90.44 91 GLY A O 1
ATOM 684 N N . TRP A 1 92 ? -3.053 2.547 17.447 1.00 90.38 92 TRP A N 1
ATOM 685 C CA . TRP A 1 92 ? -4.186 3.190 16.785 1.00 90.38 92 TRP A CA 1
ATOM 686 C C . TRP A 1 92 ? -3.883 3.577 15.339 1.00 90.38 92 TRP A C 1
ATOM 688 O O . TRP A 1 92 ? -2.787 4.024 15.003 1.00 90.38 92 TRP A O 1
ATOM 698 N N . GLN A 1 93 ? -4.888 3.417 14.484 1.00 88.88 93 GLN A N 1
ATOM 699 C CA . GLN A 1 93 ? -4.855 3.776 13.071 1.00 88.88 93 GLN A CA 1
ATOM 700 C C . GLN A 1 93 ? -6.207 4.343 12.645 1.00 88.88 93 GLN A C 1
ATOM 702 O O . GLN A 1 93 ? -7.251 3.928 13.155 1.00 88.88 93 GLN A O 1
ATOM 707 N N . LEU A 1 94 ? -6.183 5.260 11.678 1.00 89.06 94 LEU A N 1
ATOM 708 C CA . LEU A 1 94 ? -7.386 5.755 11.019 1.00 89.06 94 LEU A CA 1
ATOM 709 C C . LEU A 1 94 ? -7.829 4.742 9.956 1.00 89.06 94 LEU A C 1
ATOM 711 O O . LEU A 1 94 ? -7.049 4.364 9.084 1.00 89.06 94 LEU A O 1
ATOM 715 N N . LYS A 1 95 ? -9.085 4.311 10.024 1.00 88.44 95 LYS A N 1
ATOM 716 C CA . LYS A 1 95 ? -9.737 3.446 9.037 1.00 88.44 95 LYS A CA 1
ATOM 717 C C . LYS A 1 95 ? -10.363 4.297 7.929 1.00 88.44 95 LYS A C 1
ATOM 719 O O . LYS A 1 95 ? -10.768 5.433 8.168 1.00 88.44 95 LYS A O 1
ATOM 724 N N . GLY A 1 96 ? -10.474 3.724 6.731 1.00 86.25 96 GLY A N 1
ATOM 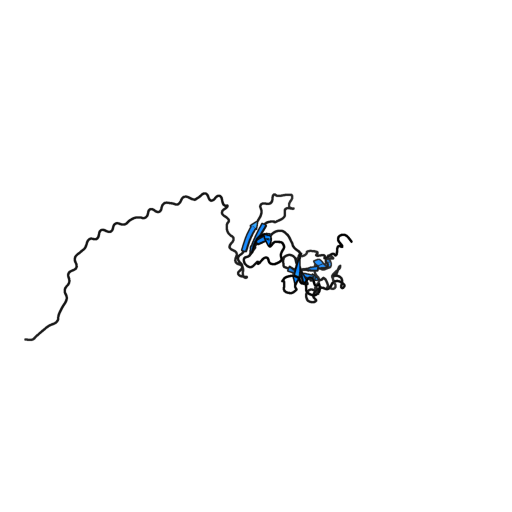725 C CA . GLY A 1 96 ? -11.282 4.272 5.634 1.00 86.25 96 GLY A CA 1
ATOM 726 C C . GLY A 1 96 ? -10.518 5.073 4.581 1.00 86.25 96 GLY A C 1
ATOM 727 O O . GLY A 1 96 ? -11.099 5.428 3.559 1.00 86.25 96 GLY A O 1
ATOM 728 N N . PHE A 1 97 ? -9.218 5.298 4.775 1.00 84.56 97 PHE A N 1
ATOM 729 C CA . PHE A 1 97 ? -8.342 5.857 3.749 1.00 84.56 97 PHE A CA 1
ATOM 730 C C . PHE A 1 97 ? -7.386 4.789 3.247 1.00 84.56 97 PHE A C 1
ATOM 732 O O . PHE A 1 97 ? -6.774 4.084 4.046 1.00 84.56 97 PHE A O 1
ATOM 739 N N . SER A 1 98 ? -7.244 4.702 1.926 1.00 87.12 98 SER A N 1
ATOM 740 C CA . SER A 1 98 ? -6.154 3.934 1.341 1.00 87.12 98 SER A CA 1
ATOM 741 C C . SER A 1 98 ? -4.891 4.783 1.277 1.00 87.12 98 SER A C 1
ATOM 743 O O . SER A 1 98 ? -4.950 5.951 0.885 1.00 87.12 98 SER A O 1
ATOM 745 N N . SER A 1 99 ? -3.748 4.198 1.620 1.00 89.19 99 SER A N 1
ATOM 746 C CA . SER A 1 99 ? -2.448 4.860 1.546 1.00 89.19 99 SER A CA 1
ATOM 747 C C . SER A 1 99 ? -1.472 4.057 0.696 1.00 89.19 99 SER A C 1
ATOM 749 O O . SER A 1 99 ? -1.442 2.824 0.718 1.00 89.19 99 SER A O 1
ATOM 751 N N . ILE A 1 100 ? -0.660 4.785 -0.074 1.00 92.75 100 ILE A N 1
ATOM 752 C CA . ILE A 1 100 ? 0.529 4.228 -0.708 1.00 92.75 100 ILE A CA 1
ATOM 753 C C . ILE A 1 100 ? 1.742 4.731 0.060 1.00 92.75 100 ILE A C 1
ATOM 755 O O . ILE A 1 100 ? 1.990 5.933 0.136 1.00 92.75 100 ILE A O 1
ATOM 759 N N . GLU A 1 101 ? 2.509 3.801 0.611 1.00 91.62 101 GLU A N 1
ATOM 760 C CA . GLU A 1 101 ? 3.675 4.090 1.439 1.00 91.62 101 GLU A CA 1
ATOM 761 C C . GLU A 1 101 ? 4.933 3.554 0.769 1.00 91.62 101 GLU A C 1
ATOM 763 O O . GLU A 1 101 ? 4.939 2.446 0.230 1.00 91.62 101 GLU A O 1
ATOM 768 N N . ARG A 1 102 ? 6.020 4.329 0.815 1.00 94.25 102 ARG A N 1
ATOM 769 C CA . ARG A 1 102 ? 7.343 3.843 0.427 1.00 94.25 102 ARG A CA 1
ATOM 770 C C . ARG A 1 102 ? 8.018 3.200 1.629 1.00 94.25 102 ARG A C 1
ATOM 772 O O . ARG A 1 102 ? 8.112 3.819 2.685 1.00 94.25 102 ARG A O 1
ATOM 779 N N . VAL A 1 103 ? 8.552 2.002 1.439 1.00 93.44 103 VAL A N 1
ATOM 780 C CA . VAL A 1 103 ? 9.283 1.257 2.467 1.00 93.44 103 VAL A CA 1
ATOM 781 C C . VAL A 1 103 ? 10.554 0.664 1.883 1.00 93.44 103 VAL A C 1
ATOM 783 O O . VAL A 1 103 ? 10.633 0.422 0.678 1.00 93.44 103 VAL A O 1
ATOM 786 N N . SER A 1 104 ? 11.539 0.386 2.735 1.00 94.88 104 SER A N 1
ATOM 787 C CA . SER A 1 104 ? 12.659 -0.454 2.311 1.00 94.88 104 SER A CA 1
ATOM 788 C C . SER A 1 104 ? 12.174 -1.867 1.999 1.00 94.88 104 SER A C 1
ATOM 790 O O . SER A 1 104 ? 11.125 -2.311 2.463 1.00 94.88 104 SER A O 1
ATOM 792 N N . VAL A 1 105 ? 12.970 -2.620 1.251 1.00 94.06 105 VAL A N 1
ATOM 793 C CA . VAL A 1 105 ? 12.731 -4.038 0.933 1.00 94.06 105 VAL A CA 1
ATOM 794 C C . VAL A 1 105 ? 12.514 -4.919 2.187 1.00 94.06 105 VAL A C 1
ATOM 796 O O . VAL A 1 105 ? 11.883 -5.970 2.100 1.00 94.06 105 VAL A O 1
ATOM 799 N N . GLY A 1 106 ? 12.993 -4.499 3.366 1.00 89.88 106 GLY A N 1
ATOM 800 C CA . GLY A 1 106 ? 12.720 -5.150 4.658 1.00 89.88 106 GLY A CA 1
ATOM 801 C C . GLY A 1 106 ? 11.434 -4.689 5.363 1.00 89.88 106 GLY A C 1
ATOM 802 O O . GLY A 1 106 ? 11.145 -5.144 6.464 1.00 89.88 106 GLY A O 1
ATOM 803 N N . GLY A 1 107 ? 10.673 -3.768 4.769 1.00 87.50 107 GLY A N 1
ATOM 804 C CA . GLY A 1 107 ? 9.454 -3.191 5.339 1.00 87.50 107 GLY A CA 1
ATOM 805 C C . GLY A 1 107 ? 9.678 -2.123 6.412 1.00 87.50 107 GLY A C 1
ATOM 806 O O . GLY A 1 107 ? 8.727 -1.772 7.106 1.00 87.50 107 GLY A O 1
ATOM 807 N N . GLY A 1 108 ? 10.912 -1.637 6.574 1.00 86.81 108 GLY A N 1
ATOM 808 C CA . GLY A 1 108 ? 11.255 -0.564 7.507 1.00 86.81 108 GLY A CA 1
ATOM 809 C C . GLY A 1 108 ? 11.245 0.816 6.848 1.00 86.81 108 GLY A C 1
ATOM 810 O O . GLY A 1 108 ? 10.687 1.004 5.765 1.00 86.81 108 GLY A O 1
ATOM 811 N N . THR A 1 109 ? 11.932 1.769 7.484 1.00 89.31 109 THR A N 1
ATOM 812 C CA . THR A 1 109 ? 12.128 3.124 6.949 1.00 89.31 109 THR A CA 1
ATOM 813 C C . THR A 1 109 ? 12.673 3.065 5.516 1.00 89.31 109 THR A C 1
ATOM 815 O O . THR A 1 109 ? 13.601 2.287 5.265 1.00 89.31 109 THR A O 1
ATOM 818 N N . PRO A 1 110 ? 12.109 3.841 4.574 1.00 93.38 110 PRO A N 1
ATOM 819 C CA . PRO A 1 110 ? 12.609 3.894 3.208 1.00 93.38 110 PRO A CA 1
ATOM 820 C C . PRO A 1 110 ? 14.022 4.477 3.153 1.00 93.38 110 PRO A C 1
ATOM 822 O O . PRO A 1 110 ? 14.351 5.424 3.867 1.00 93.38 110 PRO A O 1
ATOM 825 N N . THR A 1 111 ? 14.848 3.917 2.277 1.00 94.94 111 THR A N 1
ATOM 826 C CA . THR A 1 111 ? 16.204 4.405 1.982 1.00 94.94 111 THR A CA 1
ATOM 827 C C . THR A 1 111 ? 16.200 5.603 1.032 1.00 94.94 111 THR A C 1
ATOM 829 O O . THR A 1 111 ? 17.212 6.278 0.879 1.00 94.94 111 THR A O 1
ATOM 832 N N . TYR A 1 112 ? 15.056 5.861 0.393 1.00 93.44 112 TYR A N 1
ATOM 833 C CA . TYR A 1 112 ? 14.878 6.773 -0.733 1.00 93.44 112 TYR A CA 1
ATOM 834 C C . TYR A 1 112 ? 15.714 6.410 -1.970 1.00 93.44 112 TYR A C 1
ATOM 836 O O . TYR A 1 112 ? 15.819 7.198 -2.907 1.00 93.44 112 TYR A O 1
ATOM 844 N N . ASP A 1 113 ? 16.201 5.169 -2.037 1.00 94.56 113 ASP A N 1
ATOM 845 C CA . ASP A 1 113 ? 16.800 4.575 -3.225 1.00 94.56 113 ASP A CA 1
ATOM 846 C C . ASP A 1 113 ? 15.776 3.682 -3.936 1.00 94.56 113 ASP A C 1
ATOM 848 O O . ASP A 1 113 ? 15.068 2.877 -3.339 1.00 94.56 113 ASP A O 1
ATOM 852 N N . ASN A 1 114 ? 15.652 3.845 -5.246 1.00 93.88 114 ASN A N 1
ATOM 853 C CA . ASN A 1 114 ? 14.695 3.115 -6.069 1.00 93.88 114 ASN A CA 1
ATOM 854 C C . ASN A 1 114 ? 15.054 1.635 -6.245 1.00 93.88 114 ASN A C 1
ATOM 856 O O . ASN A 1 114 ? 14.167 0.836 -6.527 1.00 93.88 114 ASN A O 1
ATOM 860 N N . GLN A 1 115 ? 16.328 1.263 -6.091 1.00 94.69 115 GLN A N 1
ATOM 861 C CA . GLN A 1 115 ? 16.749 -0.140 -6.146 1.00 94.69 115 GLN A CA 1
ATOM 862 C C . GLN A 1 115 ? 16.473 -0.902 -4.845 1.00 94.69 115 GLN A C 1
ATOM 864 O O . GLN A 1 115 ? 16.342 -2.125 -4.877 1.00 94.69 115 GLN A O 1
ATOM 869 N N . HIS A 1 116 ? 16.343 -0.192 -3.721 1.00 95.69 116 HIS A N 1
ATOM 870 C CA . HIS A 1 116 ? 16.272 -0.780 -2.378 1.00 95.69 116 HIS A CA 1
ATOM 871 C C . HIS A 1 116 ? 14.960 -0.492 -1.633 1.00 95.69 116 HIS A C 1
ATOM 873 O O . HIS A 1 116 ? 14.772 -0.967 -0.509 1.00 95.69 116 HIS A O 1
ATOM 879 N N . ASP A 1 117 ? 14.031 0.215 -2.278 1.00 96.44 117 ASP A N 1
ATOM 880 C CA . ASP A 1 117 ? 12.699 0.506 -1.758 1.00 96.44 117 ASP A CA 1
ATOM 881 C C . ASP A 1 117 ? 11.597 0.012 -2.696 1.00 96.44 117 ASP A C 1
ATOM 883 O O . ASP A 1 117 ? 11.755 -0.058 -3.915 1.00 96.44 117 ASP A O 1
ATOM 887 N N . LEU A 1 118 ? 10.434 -0.248 -2.111 1.00 96.12 118 LEU A N 1
ATOM 888 C CA . LEU A 1 118 ? 9.199 -0.604 -2.798 1.00 96.12 118 LEU A CA 1
ATOM 889 C C . LEU A 1 118 ? 8.032 0.223 -2.256 1.00 96.12 118 LEU A C 1
ATOM 891 O O . LEU A 1 118 ? 8.163 0.936 -1.257 1.00 96.12 118 LEU A O 1
ATOM 895 N N . PHE A 1 119 ? 6.883 0.118 -2.914 1.00 96.19 119 PHE A N 1
ATOM 896 C CA . PHE A 1 119 ? 5.647 0.741 -2.454 1.00 96.19 119 PHE A CA 1
ATOM 897 C C . PHE A 1 119 ? 4.677 -0.304 -1.918 1.00 96.19 119 PHE A C 1
ATOM 899 O O . PHE A 1 119 ? 4.619 -1.420 -2.429 1.00 96.19 119 PHE A O 1
ATOM 906 N N . ARG A 1 120 ? 3.910 0.057 -0.893 1.00 94.94 120 ARG A N 1
ATOM 907 C CA . ARG A 1 120 ? 2.815 -0.750 -0.357 1.00 94.94 120 ARG A CA 1
ATOM 908 C C . ARG A 1 120 ? 1.513 0.014 -0.487 1.00 94.94 120 ARG A C 1
ATOM 910 O O . ARG A 1 120 ? 1.492 1.187 -0.145 1.00 94.94 120 ARG A O 1
ATOM 917 N N . LEU A 1 121 ? 0.458 -0.647 -0.946 1.00 94.25 121 LEU A N 1
ATOM 918 C CA . LEU A 1 121 ? -0.911 -0.150 -0.880 1.00 94.25 121 LEU A CA 1
ATOM 919 C C . LEU A 1 121 ? -1.602 -0.837 0.292 1.00 94.25 121 LEU A C 1
ATOM 921 O O . LEU A 1 121 ? -1.772 -2.054 0.262 1.00 94.25 121 LEU A O 1
ATOM 925 N N . ASP A 1 122 ? -1.977 -0.075 1.315 1.00 89.31 122 ASP A N 1
ATOM 926 C CA . ASP A 1 122 ? -2.688 -0.595 2.492 1.00 89.31 122 ASP A CA 1
ATOM 927 C C . ASP A 1 122 ? -1.944 -1.775 3.157 1.00 89.31 122 ASP A C 1
ATOM 929 O O . ASP A 1 122 ? -2.531 -2.764 3.591 1.00 89.31 122 ASP A O 1
ATOM 933 N N . GLY A 1 123 ? -0.609 -1.694 3.182 1.00 88.56 123 GLY A N 1
ATOM 934 C CA . GLY A 1 123 ? 0.279 -2.741 3.702 1.00 88.56 123 GLY A CA 1
ATOM 935 C C . GLY A 1 123 ? 0.633 -3.856 2.710 1.00 88.56 123 GLY A C 1
ATOM 936 O O . GLY A 1 123 ? 1.574 -4.606 2.967 1.00 88.56 123 GLY A O 1
ATOM 937 N N . VAL A 1 124 ? -0.038 -3.939 1.558 1.00 93.50 124 VAL A N 1
ATOM 938 C CA . VAL A 1 124 ? 0.229 -4.942 0.517 1.00 93.50 124 VAL A CA 1
ATOM 939 C C . VAL A 1 124 ? 1.308 -4.448 -0.437 1.00 93.50 124 VAL A C 1
ATOM 941 O O . VAL A 1 124 ? 1.204 -3.364 -1.003 1.00 93.50 124 VAL A O 1
ATOM 944 N N . GLU A 1 125 ? 2.348 -5.252 -0.642 1.00 96.38 125 GLU A N 1
ATOM 945 C CA . GLU A 1 125 ? 3.474 -4.913 -1.516 1.00 96.38 125 GLU A CA 1
ATOM 946 C C . GLU A 1 125 ? 3.032 -4.752 -2.971 1.00 96.38 125 GLU A C 1
ATOM 948 O O . GLU A 1 125 ? 2.270 -5.559 -3.506 1.00 96.38 125 GLU A O 1
ATOM 953 N N . LEU A 1 126 ? 3.523 -3.691 -3.608 1.00 97.50 126 LEU A N 1
ATOM 954 C CA . LEU A 1 126 ? 3.306 -3.409 -5.015 1.00 97.50 126 LEU A CA 1
ATOM 955 C C . LEU A 1 126 ? 4.498 -3.900 -5.833 1.00 97.50 126 LEU A C 1
ATOM 957 O O . LEU A 1 126 ? 5.656 -3.604 -5.533 1.00 97.50 126 LEU A O 1
ATOM 961 N N . MET A 1 127 ? 4.199 -4.610 -6.907 1.00 97.44 127 MET A N 1
ATOM 962 C CA . MET A 1 127 ? 5.136 -5.057 -7.920 1.00 97.44 127 MET A CA 1
ATOM 963 C C . MET A 1 127 ? 5.091 -4.121 -9.128 1.00 97.44 127 MET A C 1
ATOM 965 O O . MET A 1 127 ? 4.023 -3.667 -9.536 1.00 97.44 127 MET A O 1
ATOM 969 N N . ALA A 1 128 ? 6.245 -3.853 -9.732 1.00 97.44 128 ALA A N 1
ATOM 970 C CA . ALA A 1 128 ? 6.335 -3.150 -11.003 1.00 97.44 128 ALA A CA 1
ATOM 971 C C . ALA A 1 128 ? 5.813 -4.025 -12.137 1.00 97.44 128 ALA A C 1
ATOM 973 O O . ALA A 1 128 ? 6.308 -5.133 -12.334 1.00 97.44 128 ALA A O 1
ATOM 974 N N . CYS A 1 129 ? 4.866 -3.496 -12.912 1.00 97.19 129 CYS A N 1
ATOM 975 C CA . CYS A 1 129 ? 4.339 -4.188 -14.082 1.00 97.19 129 CYS A CA 1
ATOM 976 C C . CYS A 1 129 ? 5.470 -4.456 -15.085 1.00 97.19 129 CYS A C 1
ATOM 978 O O . CYS A 1 129 ? 6.094 -3.517 -15.599 1.00 97.19 129 CYS A O 1
ATOM 980 N N . ARG A 1 130 ? 5.773 -5.733 -15.321 1.00 95.75 130 ARG A N 1
ATOM 981 C CA . ARG A 1 130 ? 6.825 -6.206 -16.239 1.00 95.75 130 ARG A CA 1
ATOM 982 C C . ARG A 1 130 ? 6.401 -7.414 -17.069 1.00 95.75 130 ARG A C 1
ATOM 984 O O . ARG A 1 130 ? 7.144 -7.808 -17.965 1.00 95.75 130 ARG A O 1
ATOM 991 N N . ASP A 1 131 ? 5.223 -7.962 -16.806 1.00 92.25 131 ASP A N 1
ATOM 992 C CA . ASP A 1 131 ? 4.661 -9.060 -17.571 1.00 92.25 131 ASP A CA 1
ATOM 993 C C . ASP A 1 131 ? 4.330 -8.631 -19.010 1.00 92.25 131 ASP A C 1
ATOM 995 O O . ASP A 1 131 ? 4.076 -7.459 -19.298 1.00 92.25 131 ASP A O 1
ATOM 999 N N . GLY A 1 132 ? 4.303 -9.598 -19.929 1.00 91.88 132 GLY A N 1
ATOM 1000 C CA . GLY A 1 132 ? 4.051 -9.336 -21.350 1.00 91.88 132 GLY A CA 1
ATOM 1001 C C . GLY A 1 132 ? 2.639 -8.833 -21.677 1.00 91.88 132 GLY A C 1
ATOM 1002 O O . GLY A 1 132 ? 2.397 -8.446 -22.816 1.00 91.88 132 GLY A O 1
ATOM 1003 N N . ALA A 1 133 ? 1.706 -8.839 -20.716 1.00 94.12 133 ALA A N 1
ATOM 1004 C CA . ALA A 1 133 ? 0.353 -8.313 -20.889 1.00 94.12 133 ALA A CA 1
ATOM 1005 C C . ALA A 1 133 ? 0.186 -6.886 -20.331 1.00 94.12 133 ALA A C 1
ATOM 1007 O O . ALA A 1 133 ? -0.900 -6.312 -20.458 1.00 94.12 133 ALA A O 1
ATOM 100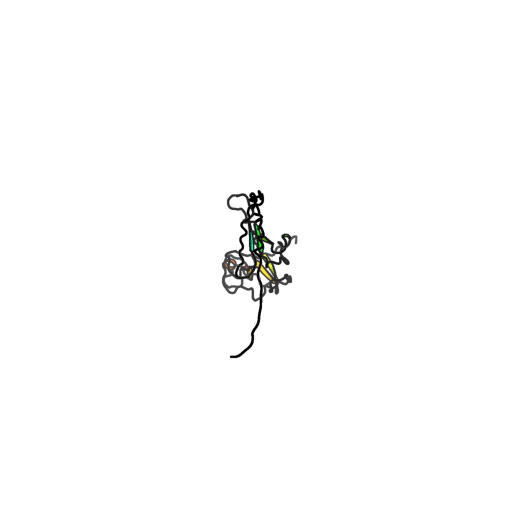8 N N . ALA A 1 134 ? 1.226 -6.306 -19.722 1.00 96.25 134 ALA A N 1
ATOM 1009 C CA . ALA A 1 134 ? 1.196 -4.943 -19.216 1.00 96.25 134 ALA A CA 1
ATOM 1010 C C . ALA A 1 134 ? 1.097 -3.933 -20.367 1.00 96.25 134 ALA A C 1
ATOM 1012 O O . ALA A 1 134 ? 1.942 -3.895 -21.261 1.00 96.25 134 ALA A O 1
ATOM 1013 N N . THR A 1 135 ? 0.085 -3.067 -20.324 1.00 96.75 135 THR A N 1
ATOM 1014 C CA . THR A 1 135 ? -0.129 -2.030 -21.350 1.00 96.75 135 THR A CA 1
ATOM 1015 C C . THR A 1 135 ? 0.624 -0.734 -21.049 1.00 96.75 135 THR A C 1
ATOM 1017 O O . THR A 1 135 ? 0.821 0.087 -21.941 1.00 96.75 135 THR A O 1
ATOM 1020 N N . ASN A 1 136 ? 1.078 -0.559 -19.805 1.00 95.81 136 ASN A N 1
ATOM 1021 C CA . ASN A 1 136 ? 1.864 0.584 -19.342 1.00 95.81 136 ASN A CA 1
ATOM 1022 C C . ASN A 1 136 ? 2.914 0.129 -18.306 1.00 95.81 136 ASN A C 1
ATOM 1024 O O . ASN A 1 136 ? 2.783 0.432 -17.119 1.00 95.81 136 ASN A O 1
ATOM 1028 N N . PRO A 1 137 ? 3.926 -0.667 -18.696 1.00 95.31 137 PRO A N 1
ATOM 1029 C CA . PRO A 1 137 ? 4.940 -1.127 -17.753 1.00 95.31 137 PRO A CA 1
ATOM 1030 C C . PRO A 1 137 ? 5.710 0.062 -17.161 1.00 95.31 137 PRO A C 1
ATOM 1032 O O . PRO A 1 137 ? 5.996 1.035 -17.859 1.00 95.31 137 PRO A O 1
ATOM 1035 N N . LEU A 1 138 ? 6.105 -0.018 -15.881 1.00 94.31 138 LEU A N 1
ATOM 1036 C CA . LEU A 1 138 ? 6.937 1.027 -15.262 1.00 94.31 138 LEU A CA 1
ATOM 1037 C C . LEU A 1 138 ? 8.205 1.237 -16.123 1.00 94.31 138 LEU A C 1
ATOM 1039 O O . LEU A 1 138 ? 8.838 0.248 -16.483 1.00 94.31 138 LEU A O 1
ATOM 1043 N N . PRO A 1 139 ? 8.625 2.456 -16.477 1.00 91.00 139 PRO A N 1
ATOM 1044 C CA . PRO A 1 139 ? 9.766 2.632 -17.373 1.00 91.00 139 PRO A CA 1
ATOM 1045 C C . PRO A 1 139 ? 11.061 2.080 -16.757 1.00 91.00 139 PRO A C 1
ATOM 1047 O O . PRO A 1 139 ? 11.255 2.139 -15.544 1.00 91.00 139 PRO A O 1
ATOM 1050 N N . SER A 1 140 ? 11.966 1.549 -17.585 1.00 87.88 140 SER A N 1
ATOM 1051 C CA . SER A 1 140 ? 13.261 1.007 -17.135 1.00 87.88 140 SER A CA 1
ATOM 1052 C C . SER A 1 140 ? 14.208 2.074 -16.579 1.00 87.88 140 SER A C 1
ATOM 1054 O O . SER A 1 140 ? 15.085 1.750 -15.783 1.00 87.88 140 SER A O 1
ATOM 1056 N N . SER A 1 141 ? 14.003 3.345 -16.944 1.00 88.75 141 SER A N 1
ATOM 1057 C CA . SER A 1 141 ? 14.705 4.497 -16.363 1.00 88.75 141 SER A CA 1
ATOM 1058 C C . SER A 1 141 ? 14.432 4.667 -14.867 1.00 88.75 141 SER A C 1
ATOM 1060 O O . SER A 1 141 ? 15.248 5.249 -14.154 1.00 88.75 141 SER A O 1
ATOM 1062 N N . ARG A 1 142 ? 13.312 4.129 -14.368 1.00 89.69 142 ARG A N 1
ATOM 1063 C CA . ARG A 1 142 ? 13.052 4.005 -12.939 1.00 89.69 142 ARG A CA 1
ATOM 1064 C C . ARG A 1 142 ? 13.408 2.602 -12.475 1.00 89.69 142 ARG A C 1
ATOM 1066 O O . ARG A 1 142 ? 12.723 1.629 -12.787 1.00 89.69 142 ARG A O 1
ATOM 1073 N N . ALA A 1 143 ? 14.453 2.522 -11.662 1.00 93.44 143 ALA A N 1
ATOM 1074 C CA . ALA A 1 143 ? 14.778 1.289 -10.974 1.00 93.44 143 ALA A CA 1
ATOM 1075 C C . ALA A 1 143 ? 13.647 0.859 -10.021 1.00 93.44 143 ALA A C 1
ATOM 1077 O O . ALA A 1 143 ? 12.923 1.686 -9.465 1.00 93.44 143 ALA A O 1
ATOM 1078 N N . TYR A 1 144 ? 13.510 -0.451 -9.863 1.00 96.00 144 TYR A N 1
ATOM 1079 C CA . TYR A 1 144 ? 12.639 -1.099 -8.891 1.00 96.00 144 TYR A CA 1
ATOM 1080 C C . TYR A 1 144 ? 13.307 -2.418 -8.493 1.00 96.00 144 TYR A C 1
ATOM 1082 O O . TYR A 1 144 ? 13.953 -3.011 -9.371 1.00 96.00 1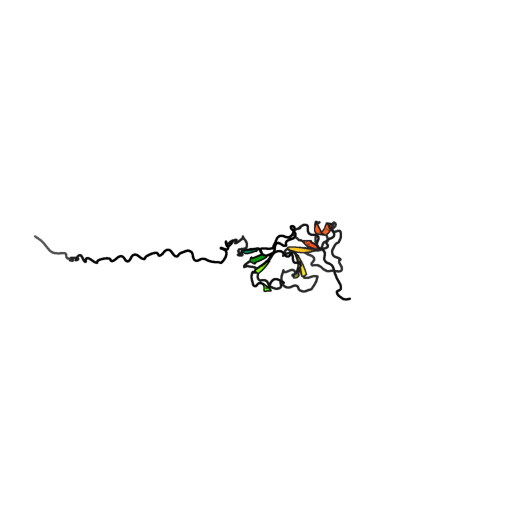44 TYR A O 1
ATOM 1090 N N . PRO A 1 145 ? 13.192 -2.891 -7.239 1.00 96.44 145 PRO A N 1
ATOM 1091 C CA . PRO A 1 145 ? 13.918 -4.081 -6.819 1.00 96.44 145 PRO A CA 1
ATOM 1092 C C . PRO A 1 145 ? 13.517 -5.296 -7.664 1.00 96.44 145 PRO A C 1
ATOM 1094 O O . PRO A 1 145 ? 12.335 -5.503 -7.946 1.00 96.44 145 PRO A O 1
ATOM 1097 N N . ASP A 1 146 ? 14.495 -6.108 -8.068 1.00 93.88 146 ASP A N 1
ATOM 1098 C CA . ASP A 1 146 ? 14.288 -7.157 -9.078 1.00 93.88 146 ASP A CA 1
ATOM 1099 C C . ASP A 1 146 ? 13.223 -8.184 -8.687 1.00 93.88 146 ASP A C 1
ATOM 1101 O O . ASP A 1 146 ? 12.421 -8.583 -9.527 1.00 93.88 146 ASP A O 1
ATOM 1105 N N . ARG A 1 147 ? 13.153 -8.542 -7.398 1.00 93.94 147 ARG A N 1
ATOM 1106 C CA . ARG A 1 147 ? 12.160 -9.488 -6.861 1.00 93.94 147 ARG A CA 1
ATOM 1107 C C . ARG A 1 147 ? 10.722 -8.956 -6.846 1.00 93.94 147 ARG A C 1
ATOM 1109 O O . ARG A 1 147 ? 9.803 -9.718 -6.590 1.00 93.94 147 ARG A O 1
ATOM 1116 N N . TYR A 1 148 ? 10.536 -7.656 -7.070 1.00 96.25 148 TYR A N 1
ATOM 1117 C CA . TYR A 1 148 ? 9.237 -6.983 -7.046 1.00 96.25 148 TYR A CA 1
ATOM 1118 C C . TYR A 1 148 ? 8.811 -6.530 -8.440 1.00 96.25 148 TYR A C 1
ATOM 1120 O O . TYR A 1 148 ? 8.247 -5.454 -8.621 1.00 96.25 148 TYR A O 1
ATOM 1128 N N . LYS A 1 149 ? 9.092 -7.345 -9.448 1.00 95.69 149 LYS A N 1
ATOM 1129 C CA . LYS A 1 149 ? 8.657 -7.148 -10.830 1.00 95.69 149 LYS A CA 1
ATOM 1130 C C . LYS A 1 149 ? 7.662 -8.253 -11.169 1.00 95.69 149 LYS A C 1
ATOM 1132 O O . LYS A 1 149 ? 7.952 -9.412 -10.898 1.00 95.69 149 LYS A O 1
ATOM 1137 N N . SER A 1 150 ? 6.500 -7.904 -11.722 1.00 95.19 150 SER A N 1
ATOM 1138 C CA . SER A 1 150 ? 5.503 -8.907 -12.105 1.00 95.19 150 SER A CA 1
ATOM 1139 C C . SER A 1 150 ? 6.008 -9.734 -13.286 1.00 95.19 150 SER A C 1
ATOM 1141 O O . SER A 1 150 ? 6.482 -9.194 -14.282 1.00 95.19 150 SER A O 1
ATOM 1143 N N . ASP A 1 151 ? 5.884 -11.049 -13.188 1.00 94.00 151 ASP A N 1
ATOM 1144 C CA . ASP A 1 151 ? 6.025 -11.990 -14.305 1.00 94.00 151 ASP A CA 1
ATOM 1145 C C . ASP A 1 151 ? 4.658 -12.478 -14.814 1.00 94.00 151 ASP A C 1
ATOM 1147 O O . ASP A 1 151 ? 4.525 -12.949 -15.944 1.00 94.00 151 ASP A O 1
ATOM 1151 N N . THR A 1 152 ? 3.631 -12.315 -13.984 1.00 93.50 152 THR A N 1
ATOM 1152 C CA . THR A 1 152 ? 2.271 -12.784 -14.205 1.00 93.50 152 THR A CA 1
ATOM 1153 C C . THR A 1 152 ? 1.351 -11.616 -14.523 1.00 93.50 152 THR A C 1
ATOM 1155 O O . THR A 1 152 ? 1.414 -10.557 -13.897 1.00 93.50 152 THR A O 1
ATOM 1158 N N . ALA A 1 153 ? 0.461 -11.829 -15.491 1.00 94.50 153 ALA A N 1
ATOM 1159 C CA . ALA A 1 153 ? -0.505 -10.824 -15.896 1.00 94.50 153 ALA A CA 1
ATOM 1160 C C . ALA A 1 153 ? -1.488 -10.487 -14.769 1.00 94.50 153 ALA A C 1
ATOM 1162 O O . ALA A 1 153 ? -2.101 -11.379 -14.181 1.00 94.50 153 ALA A O 1
ATOM 1163 N N . SER A 1 154 ? -1.692 -9.192 -14.539 1.00 95.69 154 SER A N 1
ATOM 1164 C CA . SER A 1 154 ? -2.594 -8.673 -13.514 1.00 95.69 154 SER A CA 1
ATOM 1165 C C . SER A 1 154 ? -3.661 -7.748 -14.113 1.00 95.69 154 SER A C 1
ATOM 1167 O O . SER A 1 154 ? -3.512 -7.231 -15.228 1.00 95.69 154 SER A O 1
ATOM 1169 N N . ALA A 1 155 ? -4.765 -7.550 -13.395 1.00 96.38 155 ALA A N 1
ATOM 1170 C CA . ALA A 1 155 ? -5.825 -6.642 -13.818 1.00 96.38 155 ALA A CA 1
ATOM 1171 C C . ALA A 1 155 ? -5.327 -5.190 -13.824 1.00 96.38 155 ALA A C 1
ATOM 1173 O O . ALA A 1 155 ? -5.608 -4.459 -14.778 1.00 96.38 155 ALA A O 1
ATOM 1174 N N . SER A 1 156 ? -4.528 -4.798 -12.820 1.00 96.88 156 SER A N 1
ATOM 1175 C CA . SER A 1 156 ? -3.919 -3.462 -12.769 1.00 96.88 156 SER A CA 1
ATOM 1176 C C . SER A 1 156 ? -3.048 -3.190 -13.999 1.00 96.88 156 SER A C 1
ATOM 1178 O O . SER A 1 156 ? -3.254 -2.192 -14.698 1.00 96.88 156 SER A O 1
ATOM 1180 N N . CYS A 1 157 ? -2.119 -4.104 -14.314 1.00 97.12 157 CYS A N 1
ATOM 1181 C CA . CYS A 1 157 ? -1.170 -3.931 -15.416 1.00 97.12 157 CYS A CA 1
ATOM 1182 C C . CYS A 1 157 ? -1.866 -3.903 -16.788 1.00 97.12 157 CYS A C 1
ATOM 1184 O O . CYS A 1 157 ? -1.492 -3.117 -17.661 1.00 97.12 157 CYS A O 1
ATOM 1186 N N . ARG A 1 158 ? -2.921 -4.710 -16.983 1.00 96.88 158 ARG A N 1
ATOM 1187 C CA . ARG A 1 158 ? -3.725 -4.710 -18.221 1.00 96.88 158 ARG A CA 1
ATOM 1188 C C . ARG A 1 158 ? -4.538 -3.429 -18.395 1.00 96.88 158 ARG A C 1
ATOM 1190 O O . ARG A 1 158 ? -4.635 -2.920 -19.510 1.00 96.88 158 ARG A O 1
ATOM 1197 N N . ALA A 1 159 ? -5.075 -2.876 -17.307 1.00 96.94 159 ALA A N 1
ATOM 1198 C CA . ALA A 1 159 ? -5.840 -1.625 -17.304 1.00 96.94 159 ALA A CA 1
ATOM 1199 C C . ALA A 1 159 ? -4.974 -0.356 -17.504 1.00 96.94 159 ALA A C 1
ATOM 1201 O O . ALA A 1 159 ? -5.486 0.772 -17.466 1.00 96.94 159 ALA A O 1
ATOM 1202 N N . GLY A 1 160 ? -3.663 -0.512 -17.710 1.00 96.19 160 GLY A N 1
ATOM 1203 C CA . GLY A 1 160 ? -2.711 0.583 -17.901 1.00 96.19 160 GLY A CA 1
ATOM 1204 C C . GLY A 1 160 ? -2.140 1.139 -16.600 1.00 96.19 160 GLY A C 1
ATOM 1205 O O . GLY A 1 160 ? -1.644 2.267 -16.591 1.00 96.19 160 GLY A O 1
ATOM 1206 N N . GLY A 1 161 ? -2.251 0.400 -15.495 1.00 97.00 161 GLY A N 1
ATOM 1207 C CA . GLY A 1 161 ? -1.436 0.637 -14.309 1.00 97.00 161 GLY A CA 1
ATOM 1208 C C . GLY A 1 161 ? 0.020 0.249 -14.571 1.00 97.00 161 GLY A C 1
ATOM 1209 O O . GLY A 1 161 ? 0.296 -0.624 -15.392 1.00 97.00 161 GLY A O 1
ATOM 1210 N N . ASN A 1 162 ? 0.947 0.900 -13.871 1.00 96.62 162 ASN A N 1
ATOM 1211 C CA . ASN A 1 162 ? 2.379 0.583 -13.933 1.00 96.62 162 ASN A CA 1
ATOM 1212 C C . ASN A 1 162 ? 2.894 -0.135 -12.674 1.00 96.62 162 ASN A C 1
ATOM 1214 O O . ASN A 1 162 ? 4.043 -0.588 -12.634 1.00 96.62 162 ASN A O 1
ATOM 1218 N N . LEU A 1 163 ? 2.020 -0.293 -11.679 1.00 97.44 163 LEU A N 1
ATOM 1219 C CA . LEU A 1 163 ? 2.210 -1.100 -10.484 1.00 97.44 163 LEU A CA 1
ATOM 1220 C C . LEU A 1 163 ? 1.008 -2.036 -10.302 1.00 97.44 163 LEU A C 1
ATOM 1222 O O . LEU A 1 163 ? -0.107 -1.721 -10.712 1.00 97.44 163 LEU A O 1
ATOM 1226 N N . THR A 1 164 ? 1.215 -3.168 -9.643 1.00 97.50 164 THR A N 1
ATOM 1227 C CA . THR A 1 164 ? 0.157 -4.106 -9.243 1.00 97.50 164 THR A CA 1
ATOM 1228 C C . THR A 1 164 ? 0.393 -4.584 -7.824 1.00 97.50 164 THR A C 1
ATOM 1230 O O . THR A 1 164 ? 1.539 -4.713 -7.417 1.00 97.50 164 THR A O 1
ATOM 1233 N N . ALA A 1 165 ? -0.654 -4.871 -7.058 1.00 96.94 165 ALA A N 1
ATOM 1234 C CA . ALA A 1 165 ? -0.475 -5.545 -5.776 1.00 96.94 165 ALA A CA 1
ATOM 1235 C C . ALA A 1 165 ? 0.041 -6.980 -5.990 1.00 96.94 165 ALA A C 1
ATOM 1237 O O . ALA 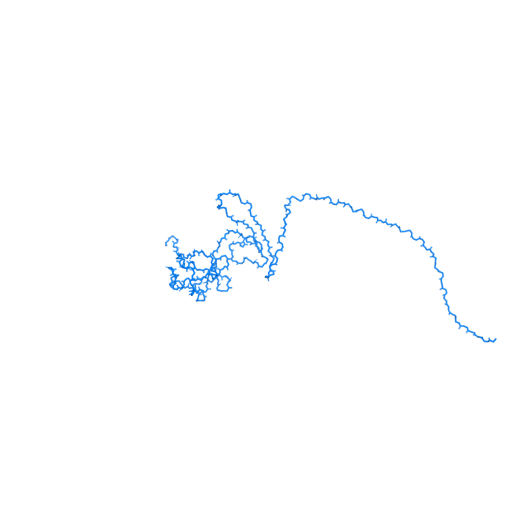A 1 165 ? -0.300 -7.616 -6.990 1.00 96.94 165 ALA A O 1
ATOM 1238 N N . ILE A 1 166 ? 0.867 -7.480 -5.062 1.00 95.25 166 ILE A N 1
ATOM 1239 C CA . ILE A 1 166 ? 1.381 -8.861 -5.091 1.00 95.25 166 ILE A CA 1
ATOM 1240 C C . ILE A 1 166 ? 0.241 -9.887 -5.062 1.00 95.25 166 ILE A C 1
ATOM 1242 O O . ILE A 1 166 ? 0.296 -10.902 -5.749 1.00 95.25 166 ILE A O 1
ATOM 1246 N N . VAL A 1 167 ? -0.823 -9.576 -4.319 1.00 94.19 167 VAL A N 1
ATOM 1247 C CA . VAL A 1 167 ? -2.128 -10.229 -4.423 1.00 94.19 167 VAL A CA 1
ATOM 1248 C C . VAL A 1 167 ? -3.064 -9.242 -5.106 1.00 94.19 167 VAL A C 1
ATOM 1250 O O . VAL A 1 167 ? -3.325 -8.167 -4.567 1.00 94.19 167 VAL A O 1
ATOM 1253 N N . GLU A 1 168 ? -3.530 -9.590 -6.303 1.00 92.56 168 GLU A N 1
ATOM 1254 C CA . GLU A 1 168 ? -4.351 -8.705 -7.133 1.00 92.56 168 GLU A CA 1
ATOM 1255 C C . GLU A 1 168 ? -5.647 -8.287 -6.414 1.00 92.56 168 GLU A C 1
ATOM 1257 O O . GLU A 1 168 ? -6.347 -9.108 -5.823 1.00 92.56 168 GLU A O 1
ATOM 1262 N N . ASN A 1 169 ? -5.964 -6.993 -6.489 1.00 93.75 169 ASN A N 1
ATOM 1263 C CA . ASN A 1 169 ? -7.109 -6.357 -5.836 1.00 93.75 169 ASN A CA 1
ATOM 1264 C C . ASN A 1 169 ? -8.002 -5.564 -6.811 1.00 93.75 169 ASN A C 1
ATOM 1266 O O . ASN A 1 169 ? -8.863 -4.801 -6.373 1.00 93.75 169 ASN A O 1
ATOM 1270 N N . TYR A 1 170 ? -7.805 -5.743 -8.121 1.00 95.50 170 TYR A N 1
ATOM 1271 C CA . TYR A 1 170 ? -8.554 -5.121 -9.218 1.00 95.50 170 TYR A CA 1
ATOM 1272 C C . TYR A 1 170 ? -8.474 -3.589 -9.259 1.00 95.50 170 TYR A C 1
ATOM 1274 O O . TYR A 1 170 ? -9.282 -2.936 -9.924 1.00 95.50 170 TYR A O 1
ATOM 1282 N N . ARG A 1 171 ? -7.491 -2.989 -8.580 1.00 95.19 171 ARG A N 1
ATOM 1283 C CA . ARG A 1 171 ? -7.245 -1.546 -8.642 1.00 95.19 171 ARG A CA 1
ATOM 1284 C C . ARG A 1 171 ? -6.227 -1.249 -9.731 1.00 95.19 171 ARG A C 1
ATOM 1286 O O . ARG A 1 171 ? -5.159 -1.845 -9.755 1.00 95.19 171 ARG A O 1
ATOM 1293 N N . LYS A 1 172 ? -6.518 -0.272 -10.590 1.00 96.62 172 LYS A N 1
ATOM 1294 C CA . LYS A 1 172 ? -5.511 0.303 -11.489 1.00 96.62 172 LYS A CA 1
ATOM 1295 C C . LYS A 1 172 ? -4.597 1.225 -10.683 1.00 96.62 172 LYS A C 1
ATOM 1297 O O . LYS A 1 172 ? -5.058 2.252 -10.188 1.00 96.62 172 LYS A O 1
ATOM 1302 N N . ILE A 1 173 ? -3.316 0.883 -10.582 1.00 96.94 173 ILE A N 1
ATOM 1303 C CA . ILE A 1 173 ? -2.335 1.653 -9.805 1.00 96.94 173 ILE A CA 1
ATOM 1304 C C . ILE A 1 173 ? -1.300 2.265 -10.744 1.00 96.94 173 ILE A C 1
ATOM 1306 O O . ILE A 1 173 ? -0.649 1.566 -11.523 1.00 96.94 173 ILE A O 1
ATOM 1310 N N . GLU A 1 174 ? -1.136 3.582 -10.661 1.00 95.44 174 GLU A N 1
ATOM 1311 C CA . GLU A 1 174 ? -0.223 4.331 -11.516 1.00 95.44 174 GLU A CA 1
ATOM 1312 C C . GLU A 1 174 ? 0.681 5.245 -10.688 1.00 95.44 174 GLU A C 1
ATOM 1314 O O . GLU A 1 174 ? 0.227 6.048 -9.877 1.00 95.44 174 GLU A O 1
ATOM 1319 N N . MET A 1 175 ? 1.981 5.132 -10.927 1.00 92.62 175 MET A N 1
ATOM 1320 C CA . MET A 1 175 ? 3.004 6.046 -10.456 1.00 92.62 175 MET A CA 1
ATOM 1321 C C . MET A 1 175 ? 3.299 7.084 -11.530 1.00 92.62 175 MET A C 1
ATOM 1323 O O . MET A 1 175 ? 3.744 6.728 -12.622 1.00 92.62 175 MET A O 1
ATOM 1327 N N . LYS A 1 176 ? 3.108 8.359 -11.198 1.00 89.38 176 LYS A N 1
ATOM 1328 C CA . LYS A 1 176 ? 3.455 9.488 -12.061 1.00 89.38 176 LYS A CA 1
ATOM 1329 C C . LYS A 1 176 ? 4.536 10.332 -11.417 1.00 89.38 176 LYS A C 1
ATOM 1331 O O . LYS A 1 176 ? 4.635 10.413 -10.195 1.00 89.38 176 LYS A O 1
ATOM 1336 N N . TYR A 1 177 ? 5.339 10.947 -12.269 1.00 83.56 177 TYR A N 1
ATOM 1337 C CA . TYR A 1 177 ? 6.270 11.983 -11.871 1.00 83.56 177 TYR A CA 1
ATOM 1338 C C . TYR A 1 177 ? 5.667 13.321 -12.237 1.00 83.56 177 TYR A C 1
ATOM 1340 O O . TYR A 1 177 ? 5.333 13.550 -13.397 1.00 83.56 177 TYR A O 1
ATOM 1348 N N . GLU A 1 178 ? 5.549 14.185 -11.245 1.00 85.88 178 GLU A N 1
ATOM 1349 C CA . GLU A 1 178 ? 5.105 15.553 -11.434 1.00 85.88 178 GLU A CA 1
ATOM 1350 C C . GLU A 1 178 ? 6.199 16.474 -10.915 1.00 85.88 178 GLU A C 1
ATOM 1352 O O . GLU A 1 178 ? 6.652 16.352 -9.775 1.00 85.88 178 GLU A O 1
ATOM 1357 N N . THR A 1 179 ? 6.654 17.377 -11.778 1.00 85.75 179 THR A N 1
ATOM 1358 C CA . THR A 1 179 ? 7.551 18.453 -11.376 1.00 85.75 179 THR A CA 1
ATOM 1359 C C . THR A 1 179 ? 6.697 19.558 -10.776 1.00 85.75 179 THR A C 1
ATOM 1361 O O . THR A 1 179 ? 5.902 20.186 -11.475 1.00 85.75 179 THR A O 1
ATOM 1364 N N . VAL A 1 180 ? 6.841 19.794 -9.476 1.00 83.75 180 VAL A N 1
ATOM 1365 C CA . VAL A 1 180 ? 6.140 20.886 -8.800 1.00 83.75 180 VAL A CA 1
ATOM 1366 C C . VAL A 1 180 ? 7.003 22.142 -8.915 1.00 83.75 180 VAL A C 1
ATOM 1368 O O . VAL A 1 180 ? 8.075 22.201 -8.324 1.00 83.75 180 VAL A O 1
ATOM 1371 N N . ASN A 1 181 ? 6.514 23.141 -9.655 1.00 79.50 181 ASN A N 1
ATOM 1372 C CA . ASN A 1 181 ? 7.133 24.461 -9.884 1.00 79.50 181 ASN A CA 1
ATOM 1373 C C . ASN A 1 181 ? 8.347 24.543 -10.833 1.00 79.50 181 ASN A C 1
ATOM 1375 O O . ASN A 1 181 ? 8.997 25.586 -10.853 1.00 79.50 181 ASN A O 1
ATOM 1379 N N . GLY A 1 182 ? 8.595 23.528 -11.667 1.00 59.84 182 GLY A N 1
ATOM 1380 C CA . GLY A 1 182 ? 9.680 23.555 -12.664 1.00 59.84 182 GLY A CA 1
ATOM 1381 C C . GLY A 1 182 ? 11.056 23.380 -12.041 1.00 59.84 182 GLY A C 1
ATOM 1382 O O . GLY A 1 182 ? 11.874 24.315 -12.163 1.00 59.84 182 GLY A O 1
#

Foldseek 3Di:
DDDDDDDDDDDDDDDDPDDDDDDDDPPDPPPDDPPPDPPPPFPQDQDPVRKTKGWAWDPDDDDPPPDFRWTKIFTQPAQLPPDPQCVVDGRIDIPRDKDKDKAFPVRHHHPPAQQGIFIDIVNFTKAFEDAPLFPATDDPVGHHHPVRHDNDDALQRNVNARIATPPHDNDNHHDDDDDDPD

Secondary structure (DSSP, 8-state):
------------------------------------S-------EE-TT--EEEEEE--PPP-TT-----EEEEETT----SSGGGGG-TTEEEES---EEEEETTSSS--S-TTTEEEEETTEEEEE--STT-SSPPPTTS---GGGB--S--HHHHTT-SEEESS--S--B------S--

Radius of gyration: 35.49 Å; chains: 1; bounding box: 45×90×114 Å

pLDDT: mean 79.91, std 20.32, range [32.0, 97.5]

Sequence (182 aa):
MFSARAAAALLAYVCIFTGYSSAELSNGEVGKDPSVLPETEVPHDVQGDGAFRYSLDFAIPEFRGLEPGLGLSYNSSFKGRGRAETWLGVGWQLKGFSSIERVSVGGGTPTYDNQHDLFRLDGVELMACRDGAATNPLPSSRAYPDRYKSDTASASCRAGGNLTAIVENYRKIEMKYETVNG